Protein AF-A0A6V7Y6H9-F1 (afdb_monomer_lite)

Organism: Meloidogyne enterolobii (NCBI:txid390850)

InterPro domains:
  IPR026218 Heme transporter HRG [PF16954] (45-93)
  IPR026218 Heme transporter HRG [PTHR31525] (2-112)

Secondary structure (DSSP, 8-state):
-HHHHHHHHHHHHHHHHHHHHHHHHHTTGGGG--HHHHHHHHHHHHHHHHHHHHHHHHHHHHHHHTT---SHHHHHS--HHHHHHHHHHHHHHHHHHHHHHHHHHHHHHHHHHHHHHH-

pLDDT: mean 91.05, std 6.31, ran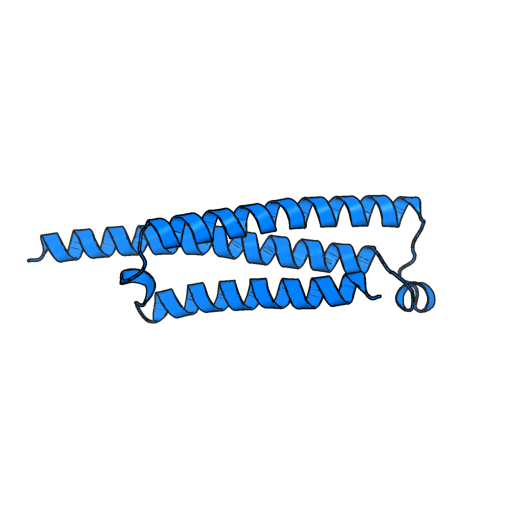ge [64.5, 97.69]

Foldseek 3Di:
DVLLVVLQVLLVVLQVLLVVLVVCLVVVVCLPDDPVNLVVLLVVLQVLLVQLQVLLVVLVVVCVVVVQDPDPVSVVDDRSNSSSVSSNSSNVSSVSSNVSSVVSVVVSVVVVVVVVVVD

Structure (mmCIF, N/CA/C/O backbone):
data_AF-A0A6V7Y6H9-F1
#
_entry.id   AF-A0A6V7Y6H9-F1
#
loop_
_atom_site.group_PDB
_atom_site.id
_atom_site.type_symbol
_atom_site.label_atom_id
_atom_site.label_alt_id
_atom_site.label_comp_id
_atom_site.label_asym_id
_atom_site.label_entity_id
_atom_site.label_seq_id
_atom_site.pdbx_PDB_ins_code
_atom_site.Cartn_x
_atom_site.Cartn_y
_atom_site.Cartn_z
_atom_site.occupancy
_atom_site.B_iso_or_equiv
_atom_site.auth_seq_id
_atom_site.auth_comp_id
_atom_site.auth_asym_id
_atom_site.auth_atom_id
_atom_site.pdbx_PDB_model_num
ATOM 1 N N . ASN A 1 1 ? 18.842 -1.749 -10.387 1.00 80.44 1 ASN A N 1
ATOM 2 C CA . ASN A 1 1 ? 17.424 -1.798 -9.955 1.00 80.44 1 ASN A CA 1
ATOM 3 C C . ASN A 1 1 ? 17.165 -1.140 -8.588 1.00 80.44 1 ASN A C 1
ATOM 5 O O . ASN A 1 1 ? 16.711 -1.803 -7.664 1.00 80.44 1 ASN A O 1
ATOM 9 N N . TYR A 1 2 ? 17.407 0.168 -8.428 1.00 86.12 2 TYR A N 1
ATOM 10 C CA . TYR A 1 2 ? 17.199 0.843 -7.131 1.00 86.12 2 TYR A CA 1
ATOM 11 C C . TYR A 1 2 ? 15.721 1.073 -6.806 1.00 86.12 2 TYR A C 1
ATOM 13 O O . TYR A 1 2 ? 15.286 0.772 -5.696 1.00 86.12 2 TYR A O 1
ATOM 21 N N . LEU A 1 3 ? 14.938 1.531 -7.789 1.00 90.31 3 LEU A N 1
ATOM 22 C CA . LEU A 1 3 ? 13.506 1.788 -7.622 1.00 90.31 3 LEU A CA 1
ATOM 23 C C . LEU A 1 3 ? 12.737 0.532 -7.190 1.00 90.31 3 LEU A C 1
ATOM 25 O O . LEU A 1 3 ? 11.986 0.565 -6.219 1.00 90.31 3 LEU A O 1
ATOM 29 N N . ALA A 1 4 ? 12.959 -0.589 -7.881 1.00 91.06 4 ALA A N 1
ATOM 30 C CA . ALA A 1 4 ? 12.308 -1.856 -7.559 1.00 91.06 4 ALA A CA 1
ATOM 31 C C . ALA A 1 4 ? 12.644 -2.327 -6.135 1.00 91.06 4 ALA A C 1
ATOM 33 O O . ALA A 1 4 ? 11.746 -2.716 -5.395 1.00 91.06 4 ALA A O 1
ATOM 34 N N . THR A 1 5 ? 13.911 -2.232 -5.725 1.00 92.62 5 THR A N 1
ATOM 35 C CA . THR A 1 5 ? 14.341 -2.581 -4.365 1.00 92.62 5 THR A CA 1
ATOM 36 C C . THR A 1 5 ? 13.720 -1.660 -3.314 1.00 92.62 5 THR A C 1
ATOM 38 O O . THR A 1 5 ? 13.215 -2.141 -2.302 1.00 92.62 5 THR A O 1
ATOM 41 N N . GLY A 1 6 ? 13.690 -0.346 -3.557 1.00 94.44 6 GLY A N 1
ATOM 42 C CA . GLY A 1 6 ? 13.040 0.613 -2.659 1.00 94.44 6 GLY A CA 1
ATOM 43 C C . GLY A 1 6 ? 11.550 0.314 -2.481 1.00 94.44 6 GLY A C 1
ATOM 44 O O . GLY A 1 6 ? 11.049 0.256 -1.357 1.00 94.44 6 GLY A O 1
ATOM 45 N N . MET A 1 7 ? 10.858 0.021 -3.582 1.00 95.00 7 MET A N 1
ATOM 46 C CA . MET A 1 7 ? 9.449 -0.366 -3.547 1.00 95.00 7 MET A CA 1
ATOM 47 C C . MET A 1 7 ? 9.223 -1.736 -2.906 1.00 95.00 7 MET A C 1
ATOM 49 O O . MET A 1 7 ? 8.190 -1.932 -2.274 1.00 95.00 7 MET A O 1
ATOM 53 N N . ALA A 1 8 ? 10.172 -2.669 -2.998 1.00 95.94 8 ALA A N 1
ATOM 54 C CA . ALA A 1 8 ? 10.093 -3.950 -2.301 1.00 95.94 8 ALA A CA 1
ATOM 55 C C . ALA A 1 8 ? 10.148 -3.774 -0.775 1.00 95.94 8 ALA A C 1
ATOM 57 O O . ALA A 1 8 ? 9.326 -4.345 -0.050 1.00 95.94 8 ALA A O 1
ATOM 58 N N . TYR A 1 9 ? 11.057 -2.930 -0.277 1.00 96.69 9 TYR A N 1
ATOM 59 C CA . TYR A 1 9 ? 11.101 -2.578 1.145 1.00 96.69 9 TYR A CA 1
ATOM 60 C C . TYR A 1 9 ? 9.818 -1.881 1.594 1.00 96.69 9 TYR A C 1
ATOM 62 O O . TYR A 1 9 ? 9.229 -2.266 2.605 1.00 96.69 9 TYR A O 1
ATOM 70 N N . PHE A 1 10 ? 9.331 -0.915 0.815 1.00 95.81 10 PHE A N 1
ATOM 71 C CA . PHE A 1 10 ? 8.068 -0.242 1.109 1.00 95.81 10 PHE A CA 1
ATOM 72 C C . PHE A 1 10 ? 6.885 -1.224 1.138 1.00 95.81 10 PHE A C 1
ATOM 74 O O . PHE A 1 10 ? 6.097 -1.232 2.083 1.00 95.81 10 PHE A O 1
ATOM 81 N N . SER A 1 11 ? 6.813 -2.133 0.163 1.00 96.19 11 SER A N 1
ATOM 82 C CA . SER A 1 11 ? 5.794 -3.184 0.103 1.00 96.19 11 SER A CA 1
ATOM 83 C C . SER A 1 11 ? 5.834 -4.101 1.327 1.00 96.19 11 SER A C 1
ATOM 85 O O . SER A 1 11 ? 4.790 -4.508 1.837 1.00 96.19 11 SER A O 1
ATOM 87 N N . THR A 1 12 ? 7.035 -4.383 1.838 1.00 97.00 12 THR A N 1
ATOM 88 C CA . THR A 1 12 ? 7.235 -5.185 3.050 1.00 97.00 12 THR A CA 1
ATOM 89 C C . THR A 1 12 ? 6.647 -4.485 4.275 1.00 97.00 12 THR A C 1
ATOM 91 O O . THR A 1 12 ? 5.968 -5.128 5.070 1.00 97.00 12 THR A O 1
ATOM 94 N N . ILE A 1 13 ? 6.811 -3.163 4.399 1.00 96.94 13 ILE A N 1
ATOM 95 C CA . ILE A 1 13 ? 6.184 -2.371 5.472 1.00 96.94 13 ILE A CA 1
ATOM 96 C C . ILE A 1 13 ? 4.654 -2.467 5.386 1.00 96.94 13 ILE A C 1
ATOM 98 O O . ILE A 1 13 ? 3.998 -2.710 6.400 1.00 96.94 13 ILE A O 1
ATOM 102 N N . CYS A 1 14 ? 4.076 -2.348 4.186 1.00 95.69 14 CYS A N 1
ATOM 103 C CA . CYS A 1 14 ? 2.632 -2.517 3.989 1.00 95.69 14 CYS A CA 1
ATOM 104 C C . CYS A 1 14 ? 2.152 -3.925 4.383 1.00 95.69 14 CYS A C 1
ATOM 106 O O . CYS A 1 14 ? 1.100 -4.067 5.006 1.00 95.69 14 CYS A O 1
ATOM 108 N N . ALA A 1 15 ? 2.922 -4.965 4.057 1.00 96.75 15 ALA A N 1
ATOM 109 C CA . ALA A 1 15 ? 2.601 -6.340 4.431 1.00 96.75 15 ALA A CA 1
ATOM 110 C C . ALA A 1 15 ? 2.686 -6.568 5.952 1.00 96.75 15 ALA A C 1
ATOM 112 O O . ALA A 1 15 ? 1.801 -7.201 6.529 1.00 96.75 15 ALA A O 1
ATOM 113 N N . ILE A 1 16 ? 3.705 -6.013 6.617 1.00 97.25 16 ILE A N 1
ATOM 114 C CA . ILE A 1 16 ? 3.838 -6.059 8.081 1.00 97.25 16 ILE A CA 1
ATOM 115 C C . ILE A 1 16 ? 2.662 -5.343 8.745 1.00 97.25 16 ILE A C 1
ATOM 117 O O . ILE A 1 16 ? 2.115 -5.848 9.723 1.00 97.25 16 ILE A O 1
ATOM 121 N N . TYR A 1 17 ? 2.237 -4.198 8.207 1.00 95.31 17 TYR A N 1
ATOM 122 C CA . TYR A 1 17 ? 1.074 -3.479 8.718 1.00 95.31 17 TYR A CA 1
ATOM 123 C C . TYR A 1 17 ? -0.206 -4.321 8.624 1.00 95.31 17 TYR A C 1
ATOM 125 O O . TYR A 1 17 ? -0.927 -4.451 9.612 1.00 95.31 17 TYR A O 1
ATOM 133 N N . LEU A 1 18 ? -0.457 -4.952 7.472 1.00 95.94 18 LEU A N 1
ATOM 134 C CA . LEU A 1 18 ? -1.583 -5.871 7.298 1.00 95.94 18 LEU A CA 1
ATOM 135 C C . LEU A 1 18 ? -1.551 -7.006 8.330 1.00 95.94 18 LEU A C 1
ATOM 137 O O . LEU A 1 18 ? -2.563 -7.295 8.973 1.00 95.94 18 LEU A O 1
ATOM 141 N N . TYR A 1 19 ? -0.384 -7.634 8.496 1.00 96.25 19 TYR A N 1
ATOM 142 C CA . TYR A 1 19 ? -0.186 -8.693 9.480 1.00 96.25 19 TYR A CA 1
ATOM 143 C C . TYR A 1 19 ? -0.470 -8.196 10.901 1.00 96.25 19 TYR A C 1
ATOM 145 O O . TYR A 1 19 ? -1.191 -8.854 11.648 1.00 96.25 19 TYR A O 1
ATOM 153 N N . TYR A 1 20 ? 0.024 -7.009 11.258 1.00 94.19 20 TYR A N 1
ATOM 154 C CA . TYR A 1 20 ? -0.239 -6.386 12.551 1.00 94.19 20 TYR A CA 1
ATOM 155 C C . TYR A 1 20 ? -1.734 -6.144 12.780 1.00 94.19 20 TYR A C 1
ATOM 157 O O . TYR A 1 20 ? -2.229 -6.471 13.854 1.00 94.19 20 TYR A O 1
ATOM 165 N N . THR A 1 21 ? -2.472 -5.637 11.788 1.00 92.75 21 THR A N 1
ATOM 166 C CA . THR A 1 21 ? -3.927 -5.451 11.905 1.00 92.75 21 THR A CA 1
ATOM 167 C C . THR A 1 21 ? -4.638 -6.780 12.162 1.00 92.75 21 THR A C 1
ATOM 169 O O . THR A 1 21 ? -5.499 -6.860 13.038 1.00 92.75 21 THR A O 1
ATOM 172 N N . HIS A 1 22 ? -4.256 -7.841 11.449 1.00 93.56 22 HIS A N 1
ATOM 173 C CA . HIS A 1 22 ? -4.839 -9.170 11.644 1.00 93.56 22 HIS A CA 1
ATOM 174 C C . HIS A 1 22 ? -4.513 -9.747 13.030 1.00 93.56 22 HIS A C 1
ATOM 176 O O . HIS A 1 22 ? -5.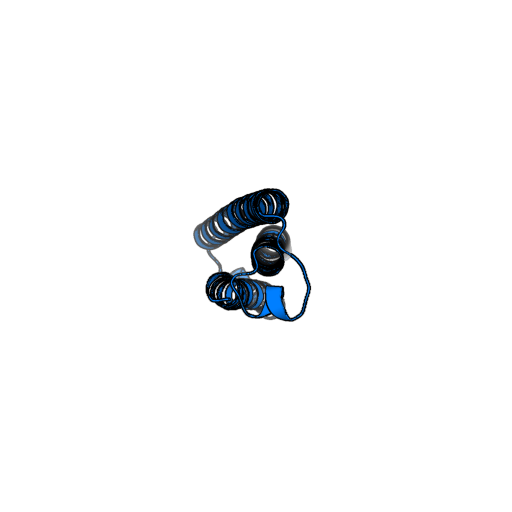384 -10.265 13.730 1.00 93.56 22 HIS A O 1
ATOM 182 N N . TRP A 1 23 ? -3.262 -9.595 13.462 1.00 94.56 23 TRP A N 1
ATOM 183 C CA . TRP A 1 23 ? -2.803 -10.022 14.777 1.00 94.56 23 TRP A CA 1
ATOM 184 C C . TRP A 1 23 ? -3.498 -9.261 15.915 1.00 94.56 23 TRP A C 1
ATOM 186 O O . TRP A 1 23 ? -3.953 -9.868 16.884 1.00 94.56 23 TRP A O 1
ATOM 196 N N . ALA A 1 24 ? -3.629 -7.937 15.787 1.00 91.25 24 ALA A N 1
ATOM 197 C CA . ALA A 1 24 ? -4.278 -7.076 16.770 1.00 91.25 24 ALA A CA 1
ATOM 198 C C . ALA A 1 24 ? -5.767 -7.412 16.940 1.00 91.25 24 ALA A C 1
ATOM 200 O O . ALA A 1 24 ? -6.275 -7.356 18.060 1.00 91.25 24 ALA A O 1
ATOM 201 N N . TYR A 1 25 ? -6.452 -7.799 15.860 1.00 90.50 25 TYR A N 1
ATOM 202 C CA . TYR A 1 25 ? -7.823 -8.299 15.930 1.00 90.50 25 TYR A CA 1
ATOM 203 C C . TYR A 1 25 ? -7.911 -9.607 16.729 1.00 90.50 25 TYR A C 1
ATOM 205 O O . TYR A 1 25 ? -8.680 -9.691 17.682 1.00 90.50 25 TYR A O 1
ATOM 213 N N . HIS A 1 26 ? -7.070 -10.600 16.417 1.00 90.94 26 HIS A N 1
ATOM 214 C CA . HIS A 1 26 ? -7.076 -11.892 17.116 1.00 90.94 26 HIS A CA 1
ATOM 215 C C . HIS A 1 26 ? -6.672 -11.812 18.595 1.00 90.94 26 HIS A C 1
ATOM 217 O O . HIS A 1 26 ? -7.076 -12.660 19.390 1.00 90.94 26 HIS A O 1
ATOM 223 N N . LYS A 1 27 ? -5.877 -10.809 18.981 1.00 90.75 27 LYS A N 1
ATOM 224 C CA . LYS A 1 27 ? -5.527 -10.530 20.382 1.00 90.75 27 LYS A CA 1
ATOM 225 C C . LYS A 1 27 ? -6.527 -9.616 21.099 1.00 90.75 27 LYS A C 1
ATOM 227 O O . LYS A 1 27 ? -6.273 -9.255 22.244 1.00 90.75 27 LYS A O 1
ATOM 232 N N . SER A 1 28 ? -7.628 -9.230 20.449 1.00 86.06 28 SER A N 1
ATOM 233 C CA . SER A 1 28 ? -8.617 -8.273 20.967 1.00 86.06 28 SER A CA 1
ATOM 234 C C . SER A 1 28 ? -8.035 -6.892 21.310 1.00 86.06 28 SER A C 1
ATOM 236 O O . SER A 1 28 ? -8.663 -6.100 22.001 1.00 86.06 28 SER A O 1
ATOM 238 N N . TRP A 1 29 ? -6.857 -6.543 20.789 1.00 86.69 29 TRP A N 1
ATOM 239 C CA . TRP A 1 29 ? -6.236 -5.230 21.015 1.00 86.69 29 TRP A CA 1
ATOM 240 C C . TRP A 1 29 ? -6.912 -4.117 20.217 1.00 86.69 29 TRP A C 1
ATOM 242 O O . TRP A 1 29 ? -6.742 -2.940 20.521 1.00 86.69 29 TRP A O 1
ATOM 252 N N . MET A 1 30 ? -7.668 -4.473 19.176 1.00 83.50 30 MET A N 1
ATOM 253 C CA . MET A 1 30 ? -8.436 -3.499 18.403 1.00 83.50 30 MET A CA 1
ATOM 254 C C . MET A 1 30 ? -9.651 -2.934 19.160 1.00 83.50 30 MET A C 1
ATOM 256 O O . MET A 1 30 ? -10.170 -1.912 18.723 1.00 83.50 30 MET A O 1
ATOM 260 N N . PHE A 1 31 ? -10.091 -3.533 20.277 1.00 78.81 31 PHE A N 1
ATOM 261 C CA . PHE A 1 31 ? -11.157 -2.951 21.110 1.00 78.81 31 PHE A CA 1
ATOM 262 C C . PHE A 1 31 ? -10.754 -1.592 21.694 1.00 78.81 31 PHE A C 1
ATOM 264 O O . PHE A 1 31 ? -11.580 -0.686 21.761 1.00 78.81 31 PHE A O 1
ATOM 271 N N . ASP A 1 32 ? -9.471 -1.423 22.016 1.00 85.25 32 ASP A N 1
ATOM 272 C CA . ASP A 1 32 ? -8.925 -0.178 22.566 1.00 85.25 32 ASP A CA 1
ATOM 273 C C . ASP A 1 32 ? -8.608 0.868 21.482 1.00 85.25 32 ASP A C 1
ATOM 275 O O . ASP A 1 32 ? -8.078 1.948 21.766 1.00 85.25 32 ASP A O 1
ATOM 279 N N . TRP A 1 33 ? -8.861 0.567 20.204 1.00 85.69 33 TRP A N 1
ATOM 280 C CA . TRP A 1 33 ? -8.560 1.508 19.130 1.00 85.69 33 TRP A CA 1
ATOM 281 C C . TRP A 1 33 ? -9.635 2.585 19.052 1.00 85.69 33 TRP A C 1
ATOM 283 O O . TRP A 1 33 ? -10.809 2.310 18.820 1.00 85.69 33 TRP A O 1
ATOM 293 N N . SER A 1 34 ? -9.209 3.843 19.156 1.00 87.31 34 SER A N 1
ATOM 294 C CA . SER A 1 34 ? -10.105 4.973 18.938 1.00 87.31 34 SER A CA 1
ATOM 295 C C . SER A 1 34 ? -10.609 5.017 17.493 1.00 87.31 34 SER A C 1
ATOM 297 O O . SER A 1 34 ? -9.886 4.698 16.542 1.00 87.31 34 SER A O 1
ATOM 299 N N . GLU A 1 35 ? -11.843 5.485 17.309 1.00 87.25 35 GLU A N 1
ATOM 300 C CA . GLU A 1 35 ? -12.456 5.628 15.984 1.00 87.25 35 GLU A CA 1
ATOM 301 C C . GLU A 1 35 ? -11.604 6.513 15.057 1.00 87.25 35 GLU A C 1
ATOM 303 O O . GLU A 1 35 ? -11.432 6.216 13.873 1.00 87.25 35 GLU A O 1
ATOM 308 N N . THR A 1 36 ? -10.987 7.563 15.607 1.00 88.81 36 THR A N 1
ATOM 309 C CA . THR A 1 36 ? -10.058 8.440 14.882 1.00 88.81 36 THR A CA 1
ATOM 310 C C . THR A 1 36 ? -8.839 7.676 14.369 1.00 88.81 36 THR A C 1
ATOM 312 O O . THR A 1 36 ? -8.457 7.844 13.211 1.00 88.81 36 THR A O 1
ATOM 315 N N . ARG A 1 37 ? -8.245 6.794 15.188 1.00 89.25 37 ARG A N 1
ATOM 316 C CA . ARG A 1 37 ? -7.094 5.975 14.782 1.00 89.25 37 ARG A CA 1
ATOM 317 C C . ARG A 1 37 ? -7.466 5.028 13.645 1.00 89.25 37 ARG A C 1
ATOM 319 O O . ARG A 1 37 ? -6.715 4.928 12.678 1.00 89.25 37 ARG A O 1
ATOM 326 N N . VAL A 1 38 ? -8.633 4.386 13.730 1.00 90.44 38 VAL A N 1
ATOM 327 C CA . VAL A 1 38 ? -9.160 3.502 12.676 1.00 90.44 38 VAL A CA 1
ATOM 328 C C . VAL A 1 38 ? -9.384 4.277 11.374 1.00 90.44 38 VAL A C 1
ATOM 330 O O . VAL A 1 38 ? -8.967 3.819 10.311 1.00 90.44 38 VAL A O 1
ATOM 333 N N . LYS A 1 39 ? -9.985 5.473 11.440 1.00 91.69 39 LYS A N 1
ATOM 334 C CA . LYS A 1 39 ? -10.214 6.329 10.263 1.00 91.69 39 LYS A CA 1
ATOM 335 C C . LYS A 1 39 ? -8.908 6.762 9.600 1.00 91.69 39 LYS A C 1
ATOM 337 O O . LYS A 1 39 ? -8.786 6.637 8.384 1.00 91.69 39 LYS A O 1
ATOM 342 N N . ILE A 1 40 ? -7.927 7.227 10.377 1.00 93.06 40 ILE A N 1
ATOM 343 C CA . ILE A 1 40 ? -6.617 7.643 9.850 1.00 93.06 40 ILE A CA 1
ATOM 344 C C . ILE A 1 40 ? -5.901 6.458 9.196 1.00 93.06 40 ILE A C 1
ATOM 346 O O . ILE A 1 40 ? -5.413 6.586 8.075 1.00 93.06 40 ILE A O 1
ATOM 350 N N . ALA A 1 41 ? -5.885 5.301 9.860 1.00 91.69 41 ALA A N 1
ATOM 351 C CA . ALA A 1 41 ? -5.323 4.064 9.326 1.00 91.69 41 ALA A CA 1
ATOM 352 C C . ALA A 1 41 ? -5.982 3.639 8.006 1.00 91.69 41 ALA A C 1
ATOM 354 O O . ALA A 1 41 ? -5.304 3.246 7.057 1.00 91.69 41 ALA A O 1
ATOM 355 N N . TRP A 1 42 ? -7.309 3.722 7.932 1.00 93.12 42 TRP A N 1
ATOM 356 C CA . TRP A 1 42 ? -8.044 3.386 6.721 1.00 93.12 42 TRP A CA 1
ATOM 357 C C . TRP A 1 42 ? -7.727 4.357 5.575 1.00 93.12 42 TRP A C 1
ATOM 359 O O . TRP A 1 42 ? -7.445 3.908 4.464 1.00 93.12 42 TRP A O 1
ATOM 369 N N . MET A 1 43 ? -7.705 5.666 5.850 1.00 94.31 43 MET A N 1
ATOM 370 C CA . MET A 1 43 ? -7.388 6.702 4.860 1.00 94.31 43 MET A CA 1
ATOM 371 C C . MET A 1 43 ? -5.952 6.592 4.339 1.00 94.31 43 MET A C 1
ATOM 373 O O . MET A 1 43 ? -5.737 6.681 3.133 1.00 94.31 43 MET A O 1
ATOM 377 N N . SER A 1 44 ? -4.964 6.374 5.213 1.00 94.31 44 SER A N 1
ATOM 378 C CA . SER A 1 44 ? -3.560 6.262 4.796 1.00 94.31 44 SER A CA 1
ATOM 379 C C . SER A 1 44 ? -3.334 5.059 3.880 1.00 94.31 44 SER A C 1
ATOM 381 O O . SER A 1 44 ? -2.715 5.197 2.825 1.00 94.31 44 SER A O 1
ATOM 383 N N . ASN A 1 45 ? -3.905 3.900 4.220 1.00 94.50 45 ASN A N 1
ATOM 384 C CA . ASN A 1 45 ? -3.855 2.718 3.362 1.00 94.50 45 ASN A CA 1
ATOM 385 C C . ASN A 1 45 ? -4.603 2.936 2.039 1.00 94.50 45 ASN A C 1
ATOM 387 O O . ASN A 1 45 ? -4.150 2.465 0.997 1.00 94.50 45 ASN A O 1
ATOM 391 N N . LEU A 1 46 ? -5.696 3.704 2.037 1.00 95.81 46 LEU A N 1
ATOM 392 C CA . LEU A 1 46 ? -6.411 4.030 0.806 1.00 95.81 46 LEU A CA 1
ATOM 393 C C . LEU A 1 46 ? -5.543 4.878 -0.135 1.00 95.81 46 LEU A C 1
ATOM 395 O O . LEU A 1 46 ? -5.463 4.579 -1.326 1.00 95.81 46 LEU A O 1
ATOM 399 N N . PHE A 1 47 ? -4.841 5.886 0.390 1.00 96.88 47 PHE A N 1
ATOM 400 C CA . PHE A 1 47 ? -3.898 6.674 -0.405 1.00 96.88 47 PHE A CA 1
ATOM 401 C C . PHE A 1 47 ? -2.768 5.806 -0.966 1.00 96.88 47 PHE A C 1
ATOM 403 O O . PHE A 1 47 ? -2.507 5.861 -2.167 1.00 96.88 47 PHE A O 1
ATOM 410 N N . ILE A 1 48 ? -2.143 4.959 -0.140 1.00 96.38 48 ILE A N 1
ATOM 411 C CA . ILE A 1 48 ? -1.082 4.041 -0.592 1.00 96.38 48 ILE A CA 1
ATOM 412 C C . ILE A 1 48 ? -1.599 3.106 -1.692 1.00 96.38 48 ILE A C 1
ATOM 414 O O . ILE A 1 48 ? -0.910 2.882 -2.684 1.00 96.38 48 ILE A O 1
ATOM 418 N N . CYS A 1 49 ? -2.823 2.596 -1.549 1.00 96.75 49 CYS A N 1
ATOM 419 C CA . CYS A 1 49 ? -3.484 1.767 -2.549 1.00 96.75 49 CYS A CA 1
ATOM 420 C C . CYS A 1 49 ? -3.615 2.493 -3.898 1.00 96.75 49 CYS A C 1
ATOM 422 O O . CYS A 1 49 ? -3.203 1.962 -4.930 1.00 96.75 49 CYS A O 1
ATOM 424 N N . ILE A 1 50 ? -4.146 3.720 -3.892 1.00 97.38 50 ILE A N 1
ATOM 425 C CA . ILE A 1 50 ? -4.336 4.530 -5.104 1.00 97.38 50 ILE A CA 1
ATOM 426 C C . ILE A 1 50 ? -2.988 4.835 -5.769 1.00 97.38 50 ILE A C 1
ATOM 428 O O . ILE A 1 50 ? -2.816 4.563 -6.957 1.00 97.38 50 ILE A O 1
ATOM 432 N N . PHE A 1 51 ? -2.007 5.334 -5.010 1.00 96.94 51 PHE A N 1
ATOM 433 C CA . PHE A 1 51 ? -0.674 5.626 -5.547 1.00 96.94 51 PHE A CA 1
ATOM 434 C C . PHE A 1 51 ? 0.049 4.367 -6.035 1.00 96.94 51 PHE A C 1
ATOM 436 O O . PHE A 1 51 ? 0.741 4.423 -7.048 1.00 96.94 51 PHE A O 1
ATOM 443 N N . GLY A 1 52 ? -0.152 3.225 -5.374 1.00 96.31 52 GLY A N 1
ATOM 444 C CA . GLY A 1 52 ? 0.364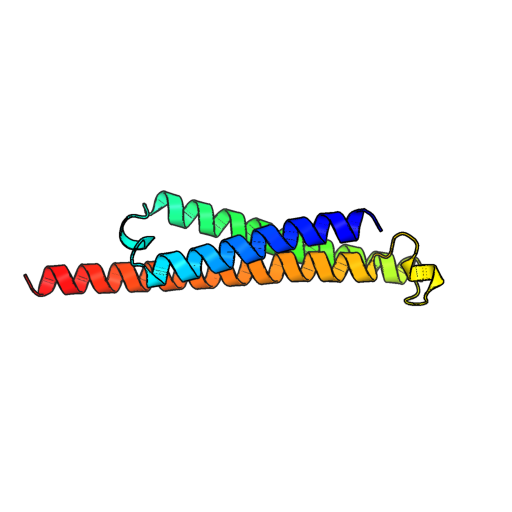 1.930 -5.809 1.00 96.31 52 GLY A CA 1
ATOM 445 C C . GLY A 1 52 ? -0.147 1.539 -7.196 1.00 96.31 52 GLY A C 1
ATOM 446 O O . GLY A 1 52 ? 0.647 1.214 -8.075 1.00 96.31 52 GLY A O 1
ATOM 447 N N . PHE A 1 53 ? -1.456 1.634 -7.442 1.00 97.38 53 PHE A N 1
ATOM 448 C CA . PHE A 1 53 ? -2.021 1.302 -8.755 1.00 97.38 53 PHE A CA 1
ATOM 449 C C . PHE A 1 53 ? -1.665 2.319 -9.847 1.00 97.38 53 PHE A C 1
ATOM 451 O O . PHE A 1 53 ? -1.403 1.921 -10.986 1.00 97.38 53 PHE A O 1
ATOM 458 N N . ILE A 1 54 ? -1.593 3.611 -9.512 1.00 97.69 54 ILE A N 1
ATOM 459 C CA . ILE A 1 54 ? -1.117 4.643 -10.446 1.00 97.69 54 ILE A CA 1
ATOM 460 C C . ILE A 1 54 ? 0.346 4.373 -10.818 1.00 97.69 54 ILE A C 1
ATOM 462 O O . ILE A 1 54 ? 0.669 4.291 -12.001 1.00 97.69 54 ILE A O 1
ATOM 466 N N . GLY A 1 55 ? 1.216 4.161 -9.826 1.00 95.81 55 GLY A N 1
ATOM 467 C CA . GLY A 1 55 ? 2.636 3.877 -10.034 1.00 95.81 55 GLY A CA 1
ATOM 468 C C . GLY A 1 55 ? 2.868 2.614 -10.863 1.00 95.81 55 GLY A C 1
ATOM 469 O O . GLY A 1 55 ? 3.672 2.632 -11.793 1.00 95.81 55 GLY A O 1
ATOM 470 N N . MET A 1 56 ? 2.100 1.551 -10.603 1.00 97.50 56 MET A N 1
ATOM 471 C CA . MET A 1 56 ? 2.103 0.331 -11.416 1.00 97.50 56 MET A CA 1
ATOM 472 C C . MET A 1 56 ? 1.769 0.644 -12.879 1.00 97.50 56 MET A C 1
ATOM 474 O O . MET A 1 56 ? 2.511 0.250 -13.774 1.00 97.50 56 MET A O 1
ATOM 478 N N . THR A 1 57 ? 0.678 1.372 -13.121 1.00 97.44 57 THR A N 1
ATOM 479 C CA . THR A 1 57 ? 0.207 1.690 -14.478 1.00 97.44 57 THR A CA 1
ATOM 480 C C . THR A 1 57 ? 1.242 2.512 -15.247 1.00 97.44 57 THR A C 1
ATOM 482 O O . THR A 1 57 ? 1.569 2.181 -16.384 1.00 97.44 57 THR A O 1
ATOM 485 N N . VAL A 1 58 ? 1.819 3.534 -14.608 1.00 97.00 58 VAL A N 1
ATOM 486 C CA . VAL A 1 58 ? 2.876 4.367 -15.201 1.00 97.00 58 VAL A CA 1
ATOM 487 C C . VAL A 1 58 ? 4.113 3.532 -15.538 1.00 97.00 58 VAL A C 1
ATOM 489 O O . VAL A 1 58 ? 4.637 3.646 -16.644 1.00 97.00 58 VAL A O 1
ATOM 492 N N . CYS A 1 59 ? 4.551 2.653 -14.630 1.00 95.38 59 CYS A N 1
ATOM 493 C CA . CYS A 1 59 ? 5.699 1.780 -14.876 1.00 95.38 59 CYS A CA 1
ATOM 494 C C . CYS A 1 59 ? 5.461 0.844 -16.068 1.00 95.38 59 CYS A C 1
ATOM 496 O O . CYS A 1 59 ? 6.354 0.699 -16.895 1.00 95.38 59 CYS A O 1
ATOM 498 N N . LEU A 1 60 ? 4.267 0.252 -16.195 1.00 95.69 60 LEU A N 1
ATOM 499 C CA . LEU A 1 60 ? 3.930 -0.630 -17.320 1.00 95.69 60 LEU A CA 1
ATOM 500 C C . LEU A 1 60 ? 3.914 0.118 -18.661 1.00 95.69 60 LEU A C 1
ATOM 502 O O . LEU A 1 60 ? 4.461 -0.380 -19.644 1.00 95.69 60 LEU A O 1
ATOM 506 N N . ILE A 1 61 ? 3.332 1.322 -18.701 1.00 97.19 61 ILE A N 1
ATOM 507 C CA . ILE A 1 61 ? 3.293 2.154 -19.914 1.00 97.19 61 ILE A CA 1
ATOM 508 C C . ILE A 1 61 ? 4.715 2.519 -20.352 1.00 97.19 61 ILE A C 1
ATOM 510 O O . ILE A 1 61 ? 5.079 2.310 -21.509 1.00 97.19 61 ILE A O 1
ATOM 514 N N . LE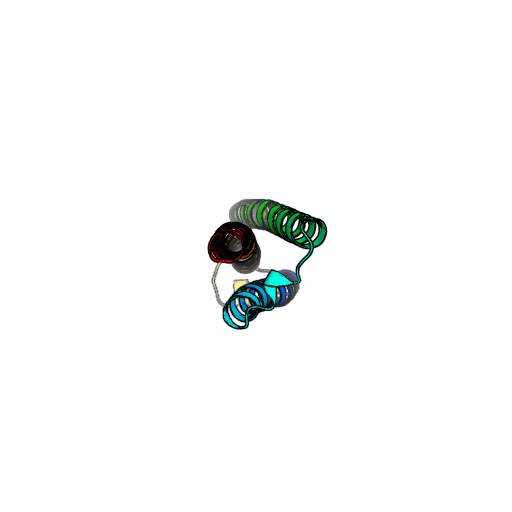U A 1 62 ? 5.537 3.026 -19.429 1.00 95.00 62 LEU A N 1
ATOM 515 C CA . LEU A 1 62 ? 6.912 3.426 -19.730 1.00 95.00 62 LEU A CA 1
ATOM 516 C C . LEU A 1 62 ? 7.791 2.231 -20.115 1.00 95.00 62 LEU A C 1
ATOM 518 O O . LEU A 1 62 ? 8.571 2.338 -21.057 1.00 95.00 62 LEU A O 1
ATOM 522 N N . ALA A 1 63 ? 7.628 1.081 -19.453 1.00 93.06 63 ALA A N 1
ATOM 523 C CA . ALA A 1 63 ? 8.347 -0.142 -19.804 1.00 93.06 63 ALA A CA 1
ATOM 524 C C . ALA A 1 63 ? 8.040 -0.595 -21.240 1.00 93.06 63 ALA A C 1
ATOM 526 O O . ALA A 1 63 ? 8.948 -1.005 -21.965 1.00 93.06 63 ALA A O 1
ATOM 527 N N . GLY A 1 64 ? 6.776 -0.468 -21.663 1.00 92.44 64 GLY A N 1
ATOM 528 C CA . GLY A 1 64 ? 6.348 -0.743 -23.032 1.00 92.44 64 GLY A CA 1
ATOM 529 C C . GLY A 1 64 ? 6.917 0.253 -24.046 1.00 92.44 64 GLY A C 1
ATOM 530 O O . GLY A 1 64 ? 7.453 -0.159 -25.073 1.00 92.44 64 GLY A O 1
ATOM 531 N N . ILE A 1 65 ? 6.862 1.559 -23.756 1.00 95.62 65 ILE A N 1
ATOM 532 C CA . ILE A 1 65 ? 7.400 2.604 -24.649 1.00 95.62 65 ILE A CA 1
ATOM 533 C C . ILE A 1 65 ? 8.914 2.443 -24.832 1.00 95.62 65 ILE A C 1
ATOM 535 O O . ILE A 1 65 ? 9.413 2.538 -25.950 1.00 95.62 65 ILE A O 1
ATOM 539 N N . TRP A 1 66 ? 9.646 2.159 -23.754 1.00 92.44 66 TRP A N 1
ATOM 540 C CA . TRP A 1 66 ? 11.100 1.980 -23.787 1.00 92.44 66 TRP A CA 1
ATOM 541 C C . TRP A 1 66 ? 11.547 0.586 -24.218 1.00 92.44 66 TRP A C 1
ATOM 543 O O . TRP A 1 66 ? 12.743 0.306 -24.183 1.00 92.44 66 TRP A O 1
ATOM 553 N N . GLN A 1 67 ? 10.609 -0.277 -24.626 1.00 89.75 67 GLN A N 1
ATOM 554 C CA . GLN A 1 67 ? 10.893 -1.632 -25.103 1.00 89.75 67 GLN A CA 1
ATOM 555 C C . GLN A 1 67 ? 11.791 -2.408 -24.125 1.00 89.75 67 GLN A C 1
ATOM 557 O O . GLN A 1 67 ? 12.687 -3.151 -24.528 1.00 89.75 67 GLN A O 1
ATOM 562 N N . GLN A 1 68 ? 11.577 -2.213 -22.817 1.00 88.44 68 GLN A N 1
ATOM 563 C CA . GLN A 1 68 ? 12.386 -2.886 -21.810 1.00 88.44 68 GLN A CA 1
ATOM 564 C C . GLN A 1 68 ? 12.152 -4.392 -21.893 1.00 88.44 68 GLN A C 1
ATOM 566 O O . GLN A 1 68 ? 11.013 -4.858 -21.903 1.00 88.44 68 GLN A O 1
ATOM 571 N N . THR A 1 69 ? 13.230 -5.165 -21.913 1.00 85.88 69 THR A N 1
ATOM 572 C CA . THR A 1 69 ? 13.159 -6.623 -21.993 1.00 85.88 69 THR A CA 1
ATOM 573 C C . THR A 1 69 ? 13.281 -7.269 -20.613 1.00 85.88 69 THR A C 1
ATOM 575 O O . THR A 1 69 ? 13.870 -6.725 -19.678 1.00 85.88 69 THR A O 1
ATOM 578 N N . LEU A 1 70 ? 12.743 -8.484 -20.488 1.00 81.56 70 LEU A N 1
ATOM 579 C CA . LEU A 1 70 ? 12.905 -9.353 -19.313 1.00 81.56 70 LEU A CA 1
ATOM 580 C C . LEU A 1 70 ? 14.105 -10.311 -19.462 1.00 81.56 70 LEU A C 1
ATOM 582 O O . LEU A 1 70 ? 14.168 -11.353 -18.813 1.00 81.56 70 LEU A O 1
ATOM 586 N N . THR A 1 71 ? 15.055 -9.983 -20.342 1.00 85.25 71 THR A N 1
ATOM 587 C CA . THR A 1 71 ? 16.294 -10.753 -20.513 1.00 85.25 71 THR A CA 1
ATOM 588 C C . THR A 1 71 ? 17.235 -10.526 -19.331 1.00 85.25 71 THR A C 1
ATOM 590 O O . THR A 1 71 ? 17.117 -9.541 -18.601 1.00 85.25 71 THR A O 1
ATOM 593 N N . ARG A 1 72 ? 18.211 -11.426 -19.143 1.00 79.19 72 ARG A N 1
ATOM 594 C CA . ARG A 1 72 ? 19.202 -11.321 -18.056 1.00 79.19 72 ARG A CA 1
ATOM 595 C C . ARG A 1 72 ? 19.884 -9.950 -18.028 1.00 79.19 72 ARG A C 1
ATOM 597 O O . ARG A 1 72 ? 20.039 -9.376 -16.960 1.00 79.19 72 ARG A O 1
ATOM 604 N N . GLU A 1 73 ? 20.235 -9.416 -19.193 1.00 79.00 73 GLU A N 1
ATOM 605 C CA . GLU A 1 73 ? 20.848 -8.092 -19.331 1.00 79.00 73 GLU A CA 1
ATOM 606 C C . GLU A 1 73 ? 19.881 -6.963 -18.942 1.00 79.00 73 GLU A C 1
ATOM 608 O O . GLU A 1 73 ? 20.248 -6.080 -18.168 1.00 79.00 73 GLU A O 1
ATOM 613 N N . GLY A 1 74 ? 18.615 -7.043 -19.369 1.00 75.81 74 GLY A N 1
ATOM 614 C CA . GLY A 1 74 ? 17.570 -6.078 -19.002 1.00 75.81 74 GLY A CA 1
ATOM 615 C C . GLY A 1 74 ? 17.195 -6.089 -17.513 1.00 75.81 74 GLY A C 1
ATOM 616 O O . GLY A 1 74 ? 16.674 -5.103 -16.991 1.00 75.81 74 GLY A O 1
ATOM 617 N N . LEU A 1 75 ? 17.478 -7.179 -16.796 1.00 78.19 75 LEU A N 1
ATOM 618 C CA . LEU A 1 75 ? 17.248 -7.301 -15.351 1.00 78.19 75 LEU A CA 1
ATOM 619 C C . LEU A 1 75 ? 18.398 -6.748 -14.494 1.00 78.19 75 LEU A C 1
ATOM 621 O O . LEU A 1 75 ? 18.178 -6.437 -13.320 1.00 78.19 75 LEU A O 1
ATOM 625 N N . LEU A 1 76 ? 19.602 -6.601 -15.054 1.00 80.06 76 LEU A N 1
ATOM 626 C CA . LEU A 1 76 ? 20.752 -6.022 -14.346 1.00 80.06 76 LEU A CA 1
ATOM 627 C C . LEU A 1 76 ? 20.642 -4.490 -14.219 1.00 80.06 76 LEU A C 1
ATOM 629 O O . LEU A 1 76 ? 21.160 -3.912 -13.262 1.00 80.06 76 LEU A O 1
ATOM 633 N N . GLY A 1 77 ? 19.931 -3.843 -15.149 1.00 81.19 77 GLY A N 1
ATOM 634 C CA . GLY A 1 77 ? 19.700 -2.395 -15.181 1.00 81.19 77 GLY A CA 1
ATOM 635 C C . GLY A 1 77 ? 18.563 -1.902 -14.277 1.00 81.19 77 GLY A C 1
ATOM 636 O O . GLY A 1 77 ? 18.261 -2.482 -13.230 1.00 81.19 77 GLY A O 1
ATOM 637 N N . GLU A 1 78 ? 17.943 -0.781 -14.652 1.00 84.12 78 GLU A N 1
ATOM 638 C CA . GLU A 1 78 ? 16.639 -0.377 -14.119 1.00 84.12 78 GLU A CA 1
ATOM 639 C C . GLU A 1 78 ? 15.519 -0.999 -14.949 1.00 84.12 78 GLU A C 1
ATOM 641 O O . GLU A 1 78 ? 15.388 -0.744 -16.144 1.00 84.12 78 GLU A O 1
ATOM 646 N N . ASN A 1 79 ? 14.706 -1.820 -14.296 1.00 90.56 79 ASN A N 1
ATOM 647 C CA . ASN A 1 79 ? 13.657 -2.606 -14.903 1.00 90.56 79 ASN A CA 1
ATOM 648 C C . ASN A 1 79 ? 12.306 -2.197 -14.310 1.00 90.56 79 ASN A C 1
ATOM 650 O O . ASN A 1 79 ? 11.958 -2.530 -13.171 1.00 90.56 79 ASN A O 1
ATOM 654 N N . LEU A 1 80 ? 11.547 -1.458 -15.109 1.00 93.00 80 LEU A N 1
ATOM 655 C CA . LEU A 1 80 ? 10.243 -0.934 -14.744 1.00 93.00 80 LEU A CA 1
ATOM 656 C C . LEU A 1 80 ? 9.173 -2.023 -14.676 1.00 93.00 80 LEU A C 1
ATOM 658 O O . LEU A 1 80 ? 8.212 -1.850 -13.932 1.00 93.00 80 LEU A O 1
ATOM 662 N N . TRP A 1 81 ? 9.347 -3.163 -15.355 1.00 93.56 81 TRP A N 1
ATOM 663 C CA . TRP A 1 81 ? 8.449 -4.308 -15.176 1.00 93.56 81 TRP A CA 1
ATOM 664 C C . TRP A 1 81 ? 8.502 -4.819 -13.737 1.00 93.56 81 TRP A C 1
ATOM 666 O O . TRP A 1 81 ? 7.464 -5.009 -13.105 1.00 93.56 81 TRP A O 1
ATOM 676 N N . ILE A 1 82 ? 9.707 -4.971 -13.179 1.00 93.62 82 ILE A N 1
ATOM 677 C CA . ILE A 1 82 ? 9.882 -5.387 -11.781 1.00 93.62 82 ILE A CA 1
ATOM 678 C C . ILE A 1 82 ? 9.400 -4.287 -10.825 1.00 93.62 82 ILE A C 1
ATOM 680 O O . ILE A 1 82 ? 8.720 -4.585 -9.844 1.00 93.62 82 ILE A O 1
ATOM 684 N N . ALA A 1 83 ? 9.678 -3.012 -11.116 1.00 94.44 83 ALA A N 1
ATOM 685 C CA . ALA A 1 83 ? 9.152 -1.910 -10.308 1.00 94.44 83 ALA A CA 1
ATOM 686 C C . ALA A 1 83 ? 7.611 -1.897 -10.281 1.00 94.44 83 ALA A C 1
ATOM 688 O O . ALA A 1 83 ? 7.024 -1.757 -9.206 1.00 94.44 83 ALA A O 1
ATOM 689 N N . ALA A 1 84 ? 6.953 -2.124 -11.424 1.00 95.69 84 ALA A N 1
ATOM 690 C CA . ALA A 1 84 ? 5.496 -2.198 -11.530 1.00 95.69 84 ALA A CA 1
ATOM 691 C C . ALA A 1 84 ? 4.907 -3.278 -10.613 1.00 95.69 84 ALA A C 1
ATOM 693 O O . ALA A 1 84 ? 3.911 -3.029 -9.932 1.00 95.69 84 ALA A O 1
ATOM 694 N N . VAL A 1 85 ? 5.547 -4.451 -10.538 1.00 95.88 85 VAL A N 1
ATOM 695 C CA . VAL A 1 85 ? 5.138 -5.537 -9.634 1.00 95.88 85 VAL A CA 1
ATOM 696 C C . VAL A 1 85 ? 5.193 -5.091 -8.173 1.00 95.88 85 VAL A C 1
ATOM 698 O O . VAL A 1 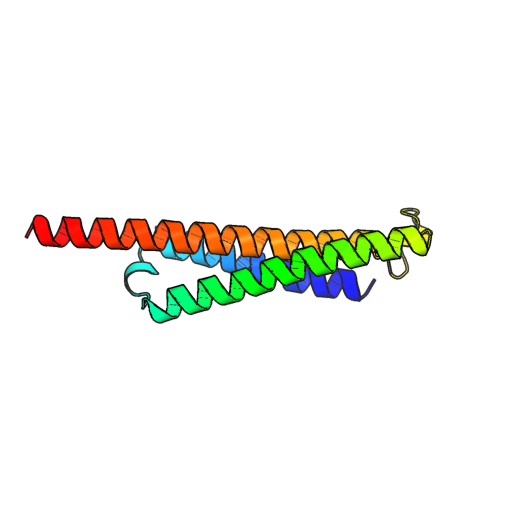85 ? 4.273 -5.378 -7.409 1.00 95.88 85 VAL A O 1
ATOM 701 N N . TRP A 1 86 ? 6.224 -4.353 -7.762 1.00 96.75 86 TRP A N 1
ATOM 702 C CA . TRP A 1 86 ? 6.338 -3.886 -6.377 1.00 96.75 86 TRP A CA 1
ATOM 703 C C . TRP A 1 86 ? 5.366 -2.752 -6.035 1.00 96.75 86 TRP A C 1
ATOM 705 O O . TRP A 1 86 ? 4.843 -2.708 -4.916 1.00 96.75 86 TRP A O 1
ATOM 715 N N . PHE A 1 87 ? 5.043 -1.890 -7.000 1.00 96.94 87 PHE A N 1
ATOM 716 C CA . PHE A 1 87 ? 3.939 -0.935 -6.878 1.00 96.94 87 PHE A CA 1
ATOM 717 C C . PHE A 1 87 ? 2.594 -1.650 -6.711 1.00 96.94 87 PHE A C 1
ATOM 719 O O . PHE A 1 87 ? 1.840 -1.339 -5.786 1.00 96.94 87 PHE A O 1
ATOM 726 N N . TRP A 1 88 ? 2.332 -2.667 -7.535 1.00 97.25 88 TRP A N 1
ATOM 727 C CA . TRP A 1 88 ? 1.141 -3.505 -7.423 1.00 97.25 88 TRP A CA 1
ATOM 728 C C . TRP A 1 88 ? 1.055 -4.211 -6.068 1.00 97.25 88 TRP A C 1
ATOM 730 O O . TRP A 1 88 ? 0.015 -4.163 -5.414 1.00 97.25 88 TRP A O 1
ATOM 740 N N . MET A 1 89 ? 2.149 -4.824 -5.606 1.00 97.25 89 MET A N 1
ATOM 741 C CA . MET A 1 89 ? 2.195 -5.507 -4.311 1.00 97.25 89 MET A CA 1
ATOM 742 C C . MET A 1 89 ? 1.901 -4.543 -3.162 1.00 97.25 89 MET A C 1
ATOM 744 O O . MET A 1 89 ? 1.078 -4.852 -2.304 1.00 97.25 89 MET A O 1
ATOM 748 N N . SER A 1 90 ? 2.507 -3.353 -3.176 1.00 97.00 90 SER A N 1
ATOM 749 C CA . SER A 1 90 ? 2.230 -2.294 -2.194 1.00 97.00 90 SER A CA 1
ATOM 750 C C . SER A 1 90 ? 0.751 -1.896 -2.199 1.00 97.00 90 SER A C 1
ATOM 752 O O . SER A 1 90 ? 0.117 -1.861 -1.144 1.00 97.00 90 SER A O 1
ATOM 754 N N . GLY A 1 91 ? 0.177 -1.686 -3.389 1.00 96.19 91 GLY A N 1
AT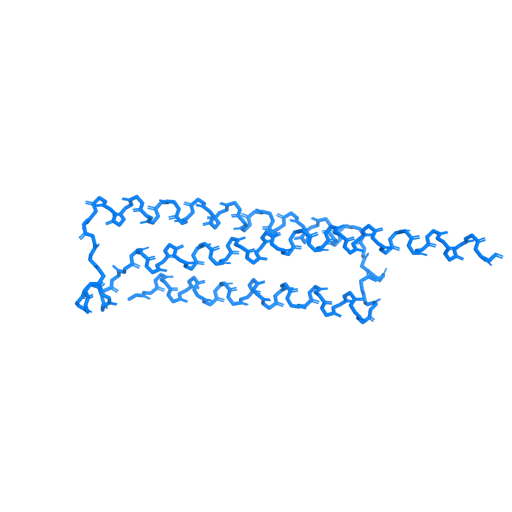OM 755 C CA . GLY A 1 91 ? -1.238 -1.360 -3.543 1.00 96.19 91 GLY A CA 1
ATOM 756 C C . GLY A 1 91 ? -2.163 -2.465 -3.027 1.00 96.19 91 GLY A C 1
ATOM 757 O O . GLY A 1 91 ? -3.095 -2.195 -2.272 1.00 96.19 91 GLY A O 1
ATOM 758 N N . LYS A 1 92 ? -1.859 -3.727 -3.348 1.00 97.06 92 LYS A N 1
ATOM 759 C CA . LYS A 1 92 ? -2.605 -4.910 -2.898 1.00 97.06 92 LYS A CA 1
ATOM 760 C C . LYS A 1 92 ? -2.618 -5.042 -1.373 1.00 97.06 92 LYS A C 1
ATOM 762 O O . LYS A 1 92 ? -3.676 -5.281 -0.793 1.00 97.06 92 LYS A O 1
ATOM 767 N N . TRP A 1 93 ? -1.465 -4.896 -0.714 1.00 96.94 93 TRP A N 1
ATOM 768 C CA . TRP A 1 93 ? -1.377 -5.000 0.749 1.00 96.94 93 TRP A CA 1
ATOM 769 C C . TRP A 1 93 ? -2.110 -3.864 1.456 1.00 96.94 93 TRP A C 1
ATOM 771 O O . TRP A 1 93 ? -2.799 -4.097 2.452 1.00 96.94 93 TRP A O 1
ATOM 781 N N . ALA A 1 94 ? -2.022 -2.651 0.913 1.00 96.06 94 ALA A N 1
ATOM 782 C CA . ALA A 1 94 ? -2.752 -1.505 1.431 1.00 96.06 94 ALA A CA 1
ATOM 783 C C . ALA A 1 94 ? -4.274 -1.672 1.250 1.00 96.06 94 ALA A C 1
ATOM 785 O O . ALA A 1 94 ? -5.035 -1.460 2.193 1.00 96.06 94 ALA A O 1
ATOM 786 N N . LEU A 1 95 ? -4.726 -2.169 0.092 1.00 96.62 95 LEU A N 1
ATOM 787 C CA . LEU A 1 95 ? -6.137 -2.486 -0.151 1.00 96.62 95 LEU A CA 1
ATOM 788 C C . LEU A 1 95 ? -6.669 -3.532 0.836 1.00 96.62 95 LEU A C 1
ATOM 790 O O . LEU A 1 95 ? -7.721 -3.332 1.446 1.00 96.62 95 LEU A O 1
ATOM 794 N N . ALA A 1 96 ? -5.934 -4.631 1.026 1.00 96.56 96 ALA A N 1
ATOM 795 C CA . ALA A 1 96 ? -6.292 -5.651 2.006 1.00 96.56 96 ALA A CA 1
ATOM 796 C C . ALA A 1 96 ? -6.388 -5.044 3.415 1.00 96.56 96 ALA A C 1
ATOM 798 O O . ALA A 1 96 ? -7.367 -5.277 4.124 1.00 96.56 96 ALA A O 1
ATOM 799 N N . SER A 1 97 ? -5.433 -4.188 3.789 1.00 95.19 97 SER A N 1
ATOM 800 C CA . SER A 1 97 ? -5.436 -3.493 5.081 1.00 95.19 97 SER A CA 1
ATOM 801 C C . SER A 1 97 ? -6.673 -2.613 5.261 1.00 95.19 97 SER A C 1
ATOM 803 O O . SER A 1 97 ? -7.283 -2.642 6.330 1.00 95.19 97 SER A O 1
ATOM 805 N N . CYS A 1 98 ? -7.111 -1.887 4.225 1.00 94.75 98 CYS A N 1
ATOM 806 C CA . CYS A 1 98 ? -8.357 -1.116 4.255 1.00 94.75 98 CYS A CA 1
ATOM 807 C C . CYS A 1 98 ? -9.586 -2.003 4.489 1.00 94.75 98 CYS A C 1
ATOM 809 O O . CYS A 1 98 ? -10.441 -1.665 5.313 1.00 94.75 98 CYS A O 1
ATOM 811 N N . ILE A 1 99 ? -9.690 -3.117 3.758 1.00 95.25 99 ILE A N 1
ATOM 812 C CA . ILE A 1 99 ? -10.831 -4.037 3.840 1.00 95.25 99 ILE A CA 1
ATOM 813 C C . ILE A 1 99 ? -10.918 -4.637 5.244 1.00 95.25 99 ILE A C 1
ATOM 815 O O . ILE A 1 99 ? -11.967 -4.544 5.883 1.00 95.25 99 ILE A O 1
ATOM 819 N N . TYR A 1 100 ? -9.812 -5.184 5.750 1.00 94.06 100 TYR A N 1
ATOM 820 C CA . TYR A 1 100 ? -9.785 -5.832 7.059 1.00 94.06 100 TYR A CA 1
ATOM 821 C C . TYR A 1 100 ? -9.968 -4.847 8.207 1.00 94.06 100 TYR A C 1
ATOM 823 O O . TYR A 1 100 ? -10.772 -5.108 9.094 1.00 94.06 100 TYR A O 1
ATOM 831 N N . THR A 1 101 ? -9.329 -3.676 8.159 1.00 91.88 101 THR A N 1
ATOM 832 C CA . THR A 1 101 ? -9.528 -2.633 9.181 1.00 91.88 101 THR A CA 1
ATOM 833 C C . THR A 1 101 ? -11.003 -2.238 9.287 1.00 91.88 101 THR A C 1
ATOM 835 O O . THR A 1 101 ? -11.547 -2.137 10.387 1.00 91.88 101 THR A O 1
ATOM 838 N N . ARG A 1 102 ? -11.691 -2.073 8.146 1.00 91.25 102 ARG A N 1
ATOM 839 C CA . ARG A 1 102 ? -13.125 -1.754 8.119 1.00 91.25 102 ARG A CA 1
ATOM 840 C C . ARG A 1 102 ? -13.987 -2.917 8.606 1.00 91.25 102 ARG A C 1
ATOM 842 O O . ARG A 1 102 ? -14.968 -2.683 9.306 1.00 91.25 102 ARG A O 1
ATOM 849 N N . HIS A 1 103 ? -13.663 -4.145 8.209 1.00 92.38 103 HIS A N 1
ATOM 850 C CA . HIS A 1 103 ? -14.408 -5.331 8.617 1.00 92.38 103 HIS A CA 1
ATOM 851 C C . HIS A 1 103 ? -14.299 -5.562 10.130 1.00 92.38 103 HIS A C 1
ATOM 853 O O . HIS A 1 103 ? -15.322 -5.608 10.807 1.00 92.38 103 HIS A O 1
ATOM 859 N N . TYR A 1 104 ? -13.082 -5.580 10.677 1.00 91.88 104 TYR A N 1
ATOM 860 C CA . TYR A 1 104 ? -12.844 -5.780 12.108 1.00 91.88 104 TYR A CA 1
ATOM 861 C C . TYR A 1 104 ? -13.442 -4.674 12.965 1.00 91.88 104 TYR A C 1
ATOM 863 O O . TYR A 1 104 ? -14.048 -4.966 13.989 1.00 91.88 104 TYR A O 1
ATOM 871 N N . SER A 1 105 ? -13.367 -3.418 12.521 1.00 87.81 105 SER A N 1
ATOM 872 C CA . SER A 1 105 ? -14.021 -2.315 13.229 1.00 87.81 105 SER A CA 1
ATOM 873 C C . SER A 1 105 ? -15.538 -2.516 13.351 1.00 87.81 105 SER A C 1
ATOM 875 O O . SER A 1 105 ? -16.096 -2.281 14.420 1.00 87.81 105 SER A O 1
ATOM 877 N N . LYS A 1 106 ? -16.214 -3.005 12.300 1.00 88.69 106 LYS A N 1
ATOM 878 C CA . LYS A 1 106 ? -17.657 -3.299 12.357 1.00 88.69 106 LYS A CA 1
ATOM 879 C C . LYS A 1 106 ? -17.983 -4.459 13.295 1.00 88.69 106 LYS A C 1
ATOM 881 O O . LYS A 1 106 ? -18.948 -4.363 14.049 1.00 88.69 106 LYS A O 1
ATOM 886 N N . GLU A 1 107 ? -17.199 -5.533 13.245 1.00 89.44 107 GLU A N 1
ATOM 887 C CA . GLU A 1 107 ? -17.401 -6.693 14.121 1.00 89.44 107 GLU A CA 1
ATOM 888 C C . GLU A 1 107 ? -17.216 -6.321 15.597 1.00 89.44 107 GLU A C 1
ATOM 890 O O . GLU A 1 107 ? -18.031 -6.707 16.431 1.00 89.44 107 GLU A O 1
ATOM 895 N N . ILE A 1 108 ? -16.219 -5.490 15.914 1.00 87.25 108 ILE A N 1
ATOM 896 C CA . ILE A 1 108 ? -15.970 -5.001 17.279 1.00 87.25 108 ILE A CA 1
ATOM 897 C C . ILE A 1 108 ? -17.149 -4.172 17.799 1.00 87.25 108 ILE A C 1
ATOM 899 O O . ILE A 1 108 ? -17.608 -4.396 18.915 1.00 87.25 108 ILE A O 1
ATOM 903 N N . VAL A 1 109 ? -17.687 -3.255 16.985 1.00 84.44 109 VAL A N 1
ATOM 904 C CA . VAL A 1 109 ? -18.871 -2.456 17.361 1.00 84.44 109 VAL A CA 1
ATOM 905 C C . VAL A 1 109 ? -20.096 -3.346 17.583 1.00 84.44 109 VAL A C 1
ATOM 907 O O . VAL A 1 109 ? -20.877 -3.124 18.502 1.00 84.44 109 VAL A O 1
ATOM 910 N N . LYS A 1 110 ? -20.276 -4.384 16.762 1.00 85.25 110 LYS A N 1
ATOM 911 C CA . LYS A 1 110 ? -21.371 -5.342 16.942 1.00 85.25 110 LYS A CA 1
ATOM 912 C C . LYS A 1 110 ? -21.217 -6.139 18.242 1.00 85.25 110 LYS A C 1
ATOM 914 O O . LYS A 1 110 ? -22.196 -6.325 18.961 1.00 85.25 110 LYS A O 1
ATOM 919 N N . GLN A 1 111 ? -20.001 -6.589 18.550 1.00 83.62 111 GLN A N 1
ATOM 920 C CA . GLN A 1 111 ? -19.696 -7.323 19.779 1.00 83.62 111 GLN A CA 1
ATOM 921 C C . GLN A 1 111 ? -19.895 -6.459 21.030 1.00 83.62 111 GLN A C 1
ATOM 923 O O . GLN A 1 111 ? -20.500 -6.931 21.990 1.00 83.62 111 GLN A O 1
ATOM 928 N N . SER A 1 112 ? -19.470 -5.191 21.013 1.00 81.31 112 SER A N 1
ATOM 929 C CA . SER A 1 112 ? -19.656 -4.288 22.156 1.00 81.31 112 SER A CA 1
ATOM 930 C C . SER A 1 112 ? -21.132 -3.989 22.438 1.00 81.31 112 SER A C 1
ATOM 932 O O . SER A 1 112 ? -21.547 -3.997 23.594 1.00 81.31 112 SER A O 1
ATOM 934 N N . VAL A 1 113 ? -21.954 -3.803 21.398 1.00 83.06 113 VAL A N 1
ATOM 935 C CA . VAL A 1 113 ? -23.408 -3.605 21.546 1.00 83.06 113 VAL A CA 1
ATOM 936 C C . VAL A 1 113 ? -24.091 -4.836 22.145 1.00 83.06 113 VAL A C 1
ATOM 938 O O . VAL A 1 113 ? -24.984 -4.686 22.977 1.00 83.06 113 VAL A O 1
ATOM 941 N N . ASN A 1 114 ? -23.687 -6.043 21.743 1.00 82.88 114 ASN A N 1
ATOM 942 C CA . ASN A 1 114 ? -24.247 -7.274 22.303 1.00 82.88 114 ASN A CA 1
ATOM 943 C C . ASN A 1 114 ? -23.882 -7.442 23.783 1.00 82.88 114 ASN A C 1
ATOM 945 O O . ASN A 1 114 ? -24.761 -7.751 24.577 1.00 82.88 114 ASN A O 1
ATOM 949 N N . PHE A 1 115 ? -22.633 -7.157 24.162 1.00 81.31 115 PHE A N 1
ATOM 950 C CA . PHE A 1 115 ? -22.194 -7.227 25.558 1.00 81.31 115 PHE A CA 1
ATOM 951 C C . PHE A 1 115 ? -22.990 -6.283 26.475 1.00 81.31 115 PHE A C 1
ATOM 953 O O . PHE A 1 115 ? -23.392 -6.680 27.561 1.00 81.31 115 PHE A O 1
ATOM 960 N N . ILE A 1 116 ? -23.285 -5.059 26.020 1.00 80.62 116 ILE A N 1
ATOM 961 C CA . ILE A 1 116 ? -24.106 -4.095 26.780 1.00 80.62 116 ILE A CA 1
ATOM 962 C C . ILE A 1 116 ? -25.557 -4.577 26.939 1.00 80.62 116 ILE A C 1
ATOM 964 O O . ILE A 1 116 ? -26.202 -4.238 27.920 1.00 80.62 116 ILE A O 1
ATOM 968 N N . ARG A 1 117 ? -26.097 -5.343 25.980 1.00 78.19 117 ARG A N 1
ATOM 969 C CA . ARG A 1 117 ? -27.470 -5.875 26.057 1.00 78.19 117 ARG A CA 1
ATOM 970 C C . ARG A 1 117 ? -27.615 -7.074 26.994 1.00 78.19 117 ARG A C 1
ATOM 972 O O . ARG A 1 117 ? -28.737 -7.380 27.381 1.00 78.19 117 ARG A O 1
ATOM 979 N N . GLU A 1 118 ? -26.523 -7.780 27.270 1.00 77.81 118 GLU A N 1
ATOM 980 C CA . GLU A 1 118 ? -26.504 -8.955 28.150 1.00 77.81 118 GLU A CA 1
ATOM 981 C C . GLU A 1 118 ? -26.256 -8.596 29.628 1.00 77.81 118 GLU A C 1
ATOM 983 O O . GLU A 1 118 ? -26.413 -9.466 30.486 1.00 77.81 118 GLU A O 1
ATOM 988 N N . GLN A 1 119 ? -25.893 -7.340 29.924 1.00 64.50 119 GLN A N 1
ATOM 989 C CA . GLN A 1 119 ? -25.773 -6.780 31.280 1.00 64.50 119 GLN A CA 1
ATOM 990 C C . GLN A 1 119 ? -27.052 -6.064 31.715 1.00 64.50 119 GLN A C 1
ATOM 992 O O . GLN A 1 119 ? -27.369 -6.156 32.922 1.00 64.50 119 GLN A O 1
#

Radius of gyration: 18.87 Å; chains: 1; bounding box: 48×20×56 Å

Sequence (119 aa):
NYLATGMAYFSTICAIYLYYTHWAYHKSWMFDWSETRVKIAWMSNLFICIFGFIGMTVCLILAGIWQQTLTREGLLGENLWIAAVWFWMSGKWALASCIYTRHYSKEIVKQSVNFIREQ